Protein AF-Q3BRV8-F1 (afdb_monomer_lite)

InterPro domains:
  IPR002816 TraB/PrgY/GumN family [PF01963] (44-132)

Structure (mmCIF, N/CA/C/O backbone):
data_AF-Q3BRV8-F1
#
_entry.id   AF-Q3BRV8-F1
#
loop_
_atom_site.group_PDB
_atom_site.id
_atom_site.type_symbol
_atom_site.label_atom_id
_atom_site.label_alt_id
_atom_site.label_comp_id
_atom_site.label_asym_id
_atom_site.label_entity_id
_atom_site.label_seq_id
_atom_site.pdbx_PDB_ins_code
_atom_site.Cartn_x
_atom_site.Cartn_y
_atom_site.Cartn_z
_atom_site.occupancy
_atom_site.B_iso_or_equiv
_atom_site.auth_seq_id
_atom_site.auth_comp_id
_atom_site.auth_asym_id
_atom_site.auth_atom_id
_atom_site.pdbx_PDB_model_num
ATOM 1 N N . MET A 1 1 ? 16.362 -63.484 -104.203 1.00 39.44 1 MET A N 1
ATOM 2 C CA . MET A 1 1 ? 17.394 -62.569 -104.739 1.00 39.44 1 MET A CA 1
ATOM 3 C C . MET A 1 1 ? 17.142 -61.235 -104.050 1.00 39.44 1 MET A C 1
ATOM 5 O O . MET A 1 1 ? 16.182 -60.577 -104.390 1.00 39.44 1 MET A O 1
ATOM 9 N N . GLY A 1 2 ? 17.685 -60.960 -102.870 1.00 45.06 2 GLY A N 1
ATOM 10 C CA . GLY A 1 2 ? 19.104 -60.833 -102.568 1.00 45.06 2 GLY A CA 1
ATOM 11 C C . GLY A 1 2 ? 19.387 -59.342 -102.387 1.00 45.06 2 GLY A C 1
ATOM 12 O O . GLY A 1 2 ? 19.364 -58.638 -103.381 1.00 45.06 2 GLY A O 1
ATOM 13 N N . LEU A 1 3 ? 19.569 -58.883 -101.145 1.00 40.34 3 LEU A N 1
ATOM 14 C CA . LEU A 1 3 ? 20.690 -58.042 -100.706 1.00 40.34 3 LEU A CA 1
ATOM 15 C C . LEU A 1 3 ? 20.516 -57.729 -99.211 1.00 40.34 3 LEU A C 1
ATOM 17 O O . LEU A 1 3 ? 19.574 -57.057 -98.802 1.00 40.34 3 LEU A O 1
ATOM 21 N N . MET A 1 4 ? 21.435 -58.258 -98.407 1.00 43.38 4 MET A N 1
ATOM 22 C CA . MET A 1 4 ? 21.694 -57.818 -97.039 1.00 43.38 4 MET A CA 1
ATOM 23 C C . MET A 1 4 ? 22.361 -56.441 -97.096 1.00 43.38 4 MET A C 1
ATOM 25 O O . MET A 1 4 ? 23.353 -56.285 -97.807 1.00 43.38 4 MET A O 1
ATOM 29 N N . LEU A 1 5 ? 21.868 -55.476 -96.320 1.00 39.44 5 LEU A N 1
ATOM 30 C CA . LEU A 1 5 ? 22.610 -54.261 -95.995 1.00 39.44 5 LEU A CA 1
ATOM 31 C C . LEU A 1 5 ? 22.694 -54.153 -94.470 1.00 39.44 5 LEU A C 1
ATOM 33 O O . LEU A 1 5 ? 21.702 -53.905 -93.788 1.00 39.44 5 LEU A O 1
ATOM 37 N N . VAL A 1 6 ? 23.889 -54.410 -93.945 1.00 49.91 6 VAL A N 1
ATOM 38 C CA . VAL A 1 6 ? 24.253 -54.181 -92.547 1.00 49.91 6 VAL A CA 1
ATOM 39 C C . VAL A 1 6 ? 24.646 -52.711 -92.423 1.00 49.91 6 VAL A C 1
ATOM 41 O O . VAL A 1 6 ? 25.607 -52.289 -93.060 1.00 49.91 6 VAL A O 1
ATOM 44 N N . SER A 1 7 ? 23.939 -51.944 -91.592 1.00 47.47 7 SER A N 1
ATOM 45 C CA . SER A 1 7 ? 24.338 -50.581 -91.222 1.00 47.47 7 SER A CA 1
ATOM 46 C C . SER A 1 7 ? 24.395 -50.431 -89.704 1.00 47.47 7 SER A C 1
ATOM 48 O O . SER A 1 7 ? 23.383 -50.362 -89.016 1.00 47.47 7 SER A O 1
ATOM 50 N N . LEU A 1 8 ? 25.644 -50.453 -89.241 1.00 43.47 8 LEU A N 1
ATOM 51 C CA . LEU A 1 8 ? 26.268 -49.804 -88.086 1.00 43.47 8 LEU A CA 1
ATOM 52 C C . LEU A 1 8 ? 25.349 -49.126 -87.045 1.00 43.47 8 LEU A C 1
ATOM 54 O O . LEU A 1 8 ? 24.744 -48.087 -87.301 1.00 43.47 8 LEU A O 1
ATOM 58 N N . LEU A 1 9 ? 25.361 -49.667 -85.820 1.00 47.19 9 LEU A N 1
ATOM 59 C CA . LEU A 1 9 ? 24.885 -48.992 -84.611 1.00 47.19 9 LEU A CA 1
ATOM 60 C C . LEU A 1 9 ? 25.826 -47.828 -84.262 1.00 47.19 9 LEU A C 1
ATOM 62 O O . LEU A 1 9 ? 26.994 -48.051 -83.947 1.00 47.19 9 LEU A O 1
ATOM 66 N N . ALA A 1 10 ? 25.299 -46.606 -84.237 1.00 49.31 10 ALA A N 1
ATOM 67 C CA . ALA A 1 10 ? 25.896 -45.495 -83.507 1.00 49.31 10 ALA A CA 1
ATOM 68 C C . ALA A 1 10 ? 25.149 -45.348 -82.174 1.00 49.31 10 ALA A C 1
ATOM 70 O O . ALA A 1 10 ? 24.014 -44.878 -82.134 1.00 49.31 10 ALA A O 1
ATOM 71 N N . THR A 1 11 ? 25.764 -45.780 -81.074 1.00 53.00 11 THR A N 1
ATOM 72 C CA . THR A 1 11 ? 25.271 -45.471 -79.728 1.00 53.00 11 THR A CA 1
ATOM 73 C C . THR A 1 11 ? 25.605 -44.014 -79.423 1.00 53.00 11 THR A C 1
ATOM 75 O O . THR A 1 11 ? 26.733 -43.697 -79.044 1.00 53.00 11 THR A O 1
ATOM 78 N N . ALA A 1 12 ? 24.643 -43.114 -79.614 1.00 49.03 12 ALA A N 1
ATOM 79 C CA . ALA A 1 12 ? 24.727 -41.772 -79.058 1.00 49.03 12 ALA A CA 1
ATOM 80 C C . ALA A 1 12 ? 24.566 -41.885 -77.534 1.00 49.03 12 ALA A C 1
ATOM 82 O O . ALA A 1 12 ? 23.488 -42.202 -77.038 1.00 49.03 12 ALA A O 1
ATOM 83 N N . GLY A 1 13 ? 25.658 -41.696 -76.792 1.00 52.88 13 GLY A N 1
ATOM 84 C CA . GLY A 1 13 ? 25.585 -41.496 -75.350 1.00 52.88 13 GLY A CA 1
ATOM 85 C C . GLY A 1 13 ? 24.921 -40.151 -75.083 1.00 52.88 13 GLY A C 1
ATOM 86 O O . GLY A 1 13 ? 25.493 -39.109 -75.398 1.00 52.88 13 GLY A O 1
ATOM 87 N N . GLU A 1 14 ? 23.706 -40.173 -74.543 1.00 52.22 14 GLU A N 1
ATOM 88 C CA . GLU A 1 14 ? 22.995 -38.966 -74.137 1.00 52.22 14 GLU A CA 1
ATOM 89 C C . GLU A 1 14 ? 23.713 -38.347 -72.931 1.00 52.22 14 GLU A C 1
ATOM 91 O O . GLU A 1 14 ? 23.677 -38.868 -71.815 1.00 52.22 14 GLU A O 1
ATOM 96 N N . ALA A 1 15 ? 24.431 -37.250 -73.170 1.00 58.75 15 ALA A N 1
ATOM 97 C CA . ALA A 1 15 ? 25.037 -36.463 -72.111 1.00 58.75 15 ALA A CA 1
ATOM 98 C C . ALA A 1 15 ? 23.924 -35.734 -71.348 1.00 58.75 15 ALA A C 1
ATOM 100 O O . ALA A 1 15 ? 23.316 -34.795 -71.862 1.00 58.75 15 ALA A O 1
ATOM 101 N N . VAL A 1 16 ? 23.656 -36.172 -70.116 1.00 60.59 16 VAL A N 1
ATOM 102 C CA . VAL A 1 16 ? 22.726 -35.491 -69.210 1.00 60.59 16 VAL A CA 1
ATOM 103 C C . VAL A 1 16 ? 23.246 -34.063 -68.984 1.00 60.59 16 VAL A C 1
ATOM 105 O O . VAL A 1 16 ? 24.376 -33.904 -68.511 1.00 60.59 16 VAL A O 1
ATOM 108 N N . PRO A 1 17 ? 22.471 -33.014 -69.317 1.00 64.44 17 PRO A N 1
ATOM 109 C CA . PRO A 1 17 ? 22.906 -31.646 -69.092 1.00 64.44 17 PRO A CA 1
ATOM 110 C C . PRO A 1 17 ? 23.084 -31.408 -67.585 1.00 64.44 17 PRO A C 1
ATOM 112 O O . PRO A 1 17 ? 22.269 -31.885 -66.786 1.00 64.44 17 PRO A O 1
ATOM 115 N N . PRO A 1 18 ? 24.133 -30.683 -67.158 1.00 61.91 18 PRO A N 1
ATOM 116 C CA . PRO A 1 18 ? 24.329 -30.381 -65.751 1.00 61.91 18 PRO A CA 1
ATOM 117 C C . PRO A 1 18 ? 23.117 -29.598 -65.241 1.00 61.91 18 PRO A C 1
ATOM 119 O O . PRO A 1 18 ? 22.775 -28.535 -65.763 1.00 61.91 18 PRO A O 1
ATOM 122 N N . LYS A 1 19 ? 22.449 -30.131 -64.215 1.00 60.28 19 LYS A N 1
ATOM 123 C CA . LYS A 1 19 ? 21.387 -29.418 -63.508 1.00 60.28 19 LYS A CA 1
ATOM 124 C C . LYS A 1 19 ? 22.011 -28.183 -62.861 1.00 60.28 19 LYS A C 1
ATOM 126 O O . LYS A 1 19 ? 22.736 -28.302 -61.877 1.00 60.28 19 LYS A O 1
ATOM 131 N N . LEU A 1 20 ? 21.751 -27.012 -63.439 1.00 60.41 20 LEU A N 1
ATOM 132 C CA . LEU A 1 20 ? 22.154 -25.728 -62.875 1.00 60.41 20 LEU A CA 1
ATOM 133 C C . LEU A 1 20 ? 21.534 -25.609 -61.479 1.00 60.41 20 LEU A C 1
ATOM 135 O O . LEU A 1 20 ? 20.311 -25.615 -61.331 1.00 60.41 20 LEU A O 1
ATOM 139 N N . ALA A 1 21 ? 22.380 -25.557 -60.452 1.00 64.12 21 ALA A N 1
ATOM 140 C CA . ALA A 1 21 ? 21.939 -25.295 -59.094 1.00 64.12 21 ALA A CA 1
ATOM 141 C C . ALA A 1 21 ? 21.365 -23.875 -59.047 1.00 64.12 21 ALA A C 1
ATOM 143 O O . ALA A 1 21 ? 22.076 -22.903 -59.300 1.00 64.12 21 ALA A O 1
ATOM 144 N N . THR A 1 22 ? 20.071 -23.745 -58.753 1.00 63.09 22 THR A N 1
ATOM 145 C CA . THR A 1 22 ? 19.491 -22.449 -58.397 1.00 63.09 22 THR A CA 1
ATOM 146 C C . THR A 1 22 ? 20.232 -21.948 -57.155 1.00 63.09 22 THR A C 1
ATOM 148 O O . THR A 1 22 ? 20.312 -22.704 -56.182 1.00 63.09 22 THR A O 1
ATOM 151 N N . PRO A 1 23 ? 20.812 -20.734 -57.165 1.00 68.25 23 PRO A N 1
ATOM 152 C CA . PRO A 1 23 ? 21.495 -20.217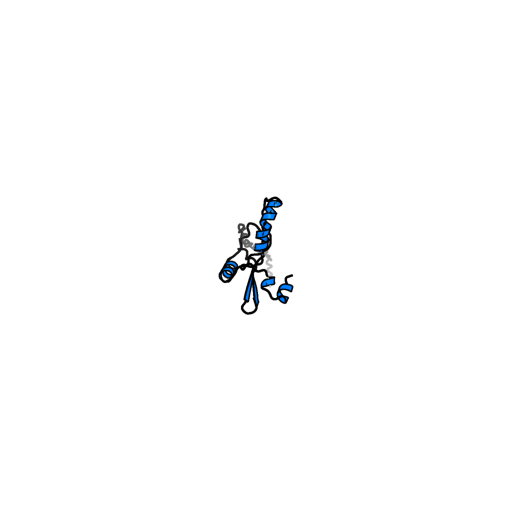 -55.990 1.00 68.25 23 PRO A CA 1
ATOM 153 C C . PRO A 1 23 ? 20.499 -20.170 -54.829 1.00 68.25 23 PRO A C 1
ATOM 155 O O . PRO A 1 23 ? 19.407 -19.614 -54.961 1.00 68.25 23 PRO A O 1
ATOM 158 N N . ALA A 1 24 ? 20.860 -20.803 -53.711 1.00 69.50 24 ALA A N 1
ATOM 159 C CA . ALA A 1 24 ? 20.097 -20.679 -52.479 1.00 69.50 24 ALA A CA 1
ATOM 160 C C . ALA A 1 24 ? 20.027 -19.187 -52.100 1.00 69.50 24 ALA A C 1
ATOM 162 O O . ALA A 1 24 ? 21.027 -18.483 -52.282 1.00 69.50 24 ALA A O 1
ATOM 163 N N . PRO A 1 25 ? 18.878 -18.681 -51.614 1.00 74.62 25 PRO A N 1
ATOM 164 C CA . PRO A 1 25 ? 18.788 -17.294 -51.180 1.00 74.62 25 PRO A CA 1
ATOM 165 C C . PRO A 1 25 ? 19.878 -17.025 -50.139 1.00 74.62 25 PRO A C 1
ATOM 167 O O . PRO A 1 25 ? 20.067 -17.815 -49.212 1.00 74.62 25 PRO A O 1
ATOM 170 N N . ALA A 1 26 ? 20.630 -15.941 -50.334 1.00 77.25 26 ALA A N 1
ATOM 171 C CA . ALA A 1 26 ? 21.702 -15.559 -49.427 1.00 77.25 26 ALA A CA 1
ATOM 172 C C . ALA A 1 26 ? 21.125 -15.345 -48.021 1.00 77.25 26 ALA A C 1
ATOM 174 O O . ALA A 1 26 ? 20.130 -14.638 -47.855 1.00 77.25 26 ALA A O 1
ATOM 175 N N . VAL A 1 27 ? 21.738 -15.975 -47.018 1.00 76.25 27 VAL A N 1
ATOM 176 C CA . VAL A 1 27 ? 21.396 -15.744 -45.612 1.00 76.25 27 VAL A CA 1
ATOM 177 C C . VAL A 1 27 ? 21.776 -14.302 -45.289 1.00 76.25 27 VAL A C 1
ATOM 179 O O . VAL A 1 27 ? 22.939 -13.924 -45.407 1.00 76.25 27 VAL A O 1
ATOM 182 N N . VAL A 1 28 ? 20.779 -13.483 -44.959 1.00 79.75 28 VAL A N 1
ATOM 183 C CA . VAL A 1 28 ? 20.979 -12.088 -44.560 1.00 79.75 28 VAL A CA 1
ATOM 184 C C . VAL A 1 28 ? 21.113 -12.057 -43.045 1.00 79.75 28 VAL A C 1
ATOM 186 O O . VAL A 1 28 ? 20.137 -12.303 -42.336 1.00 79.75 28 VAL A O 1
ATOM 189 N N . ASP A 1 29 ? 22.311 -11.747 -42.557 1.00 76.62 29 ASP A N 1
ATOM 190 C CA . ASP A 1 29 ? 22.529 -11.487 -41.138 1.00 76.62 29 ASP A CA 1
ATOM 191 C C . ASP A 1 29 ? 21.925 -10.124 -40.783 1.00 76.62 29 ASP A C 1
ATOM 193 O O . ASP A 1 29 ? 22.374 -9.073 -41.244 1.00 76.62 29 ASP A O 1
ATOM 197 N N . LEU A 1 30 ? 20.855 -10.152 -39.990 1.00 80.12 30 LEU A N 1
ATOM 198 C CA . LEU A 1 30 ? 20.212 -8.956 -39.459 1.00 80.12 30 LEU A CA 1
ATOM 199 C C . LEU A 1 30 ? 20.976 -8.466 -38.224 1.00 80.12 30 LEU A C 1
ATOM 201 O O . LEU A 1 30 ? 21.386 -9.258 -37.375 1.00 80.12 30 LEU A O 1
ATOM 205 N N . GLU A 1 31 ? 21.134 -7.150 -38.107 1.00 80.62 31 GLU A N 1
ATOM 206 C CA . GLU A 1 31 ? 21.757 -6.523 -36.943 1.00 80.62 31 GLU A CA 1
ATOM 207 C C . GLU A 1 31 ? 20.938 -6.794 -35.667 1.00 80.62 31 GLU A C 1
ATOM 209 O O . GLU A 1 31 ? 19.707 -6.883 -35.696 1.00 80.62 31 GLU A O 1
ATOM 214 N N . ALA A 1 32 ? 21.620 -6.942 -34.528 1.00 77.44 32 ALA A N 1
ATOM 215 C CA . ALA A 1 32 ? 20.982 -7.276 -33.260 1.00 77.44 32 ALA A CA 1
ATOM 216 C C . ALA A 1 32 ? 19.989 -6.180 -32.819 1.00 77.44 32 ALA A C 1
ATOM 218 O O . ALA A 1 32 ? 20.379 -5.122 -32.326 1.00 77.44 32 ALA A O 1
ATOM 219 N N . MET A 1 33 ? 18.686 -6.453 -32.947 1.00 76.44 33 MET A N 1
ATOM 220 C CA . MET A 1 33 ? 17.619 -5.562 -32.487 1.00 76.44 33 MET A CA 1
ATOM 221 C C . MET A 1 33 ? 17.287 -5.831 -31.012 1.00 76.44 33 MET A C 1
ATOM 223 O O . MET A 1 33 ? 16.720 -6.866 -30.663 1.00 76.44 33 MET A O 1
ATOM 227 N N . VAL A 1 34 ? 17.610 -4.881 -30.129 1.00 77.31 34 VAL A N 1
ATOM 228 C CA . VAL A 1 34 ? 17.256 -4.961 -28.703 1.00 77.31 34 VAL A CA 1
ATOM 229 C C . VAL A 1 34 ? 15.792 -4.567 -28.513 1.00 77.31 34 VAL A C 1
ATOM 231 O O . VAL A 1 34 ? 15.444 -3.388 -28.537 1.00 77.31 34 VAL A O 1
ATOM 234 N N . VAL A 1 35 ? 14.931 -5.553 -28.271 1.00 74.56 35 VAL A N 1
ATOM 235 C CA . VAL A 1 35 ? 13.527 -5.317 -27.915 1.00 74.56 35 VAL A CA 1
ATOM 236 C C . VAL A 1 35 ? 13.429 -5.029 -26.416 1.00 74.56 35 VAL A C 1
ATOM 238 O O . VAL A 1 35 ? 13.732 -5.885 -25.586 1.00 74.56 35 VAL A O 1
ATOM 241 N N . ARG A 1 36 ? 12.996 -3.818 -26.052 1.00 68.88 36 ARG A N 1
ATOM 242 C CA . ARG A 1 36 ? 12.647 -3.462 -24.669 1.00 68.88 36 ARG A CA 1
ATOM 243 C C . ARG A 1 36 ? 11.131 -3.534 -24.506 1.00 68.88 36 ARG A C 1
ATOM 245 O O . ARG A 1 36 ? 10.420 -2.690 -25.039 1.00 68.88 36 ARG A O 1
ATOM 252 N N . GLY A 1 37 ? 10.645 -4.540 -23.784 1.00 67.69 37 GLY A N 1
ATOM 253 C CA . GLY A 1 37 ? 9.250 -4.601 -23.346 1.00 67.69 37 GLY A CA 1
ATOM 254 C C . GLY A 1 37 ? 9.041 -3.799 -22.061 1.00 67.69 37 GLY A C 1
ATOM 255 O O . GLY A 1 37 ? 9.924 -3.766 -21.203 1.00 67.69 37 GLY A O 1
ATOM 256 N N . VAL A 1 38 ? 7.878 -3.161 -21.914 1.00 70.38 38 VAL A N 1
ATOM 257 C CA . VAL A 1 38 ? 7.461 -2.571 -20.633 1.00 70.38 38 VAL A CA 1
ATOM 258 C C . VAL A 1 38 ? 7.185 -3.712 -19.656 1.00 70.38 38 VAL A C 1
ATOM 260 O O . VAL A 1 38 ? 6.416 -4.621 -19.969 1.00 70.38 38 VAL A O 1
ATOM 263 N N . GLN A 1 39 ? 7.816 -3.687 -18.481 1.00 73.88 39 GLN A N 1
ATOM 264 C CA . GLN A 1 39 ? 7.571 -4.700 -17.461 1.00 73.88 39 GLN A CA 1
ATOM 265 C C . GLN A 1 39 ? 6.184 -4.459 -16.839 1.00 73.88 39 GLN A C 1
ATOM 267 O O . GLN A 1 39 ? 5.905 -3.331 -16.411 1.00 73.88 39 GLN A O 1
ATOM 272 N N . PRO A 1 40 ? 5.296 -5.470 -16.795 1.00 73.31 40 PRO A N 1
ATOM 273 C CA . PRO A 1 40 ? 4.020 -5.322 -16.113 1.00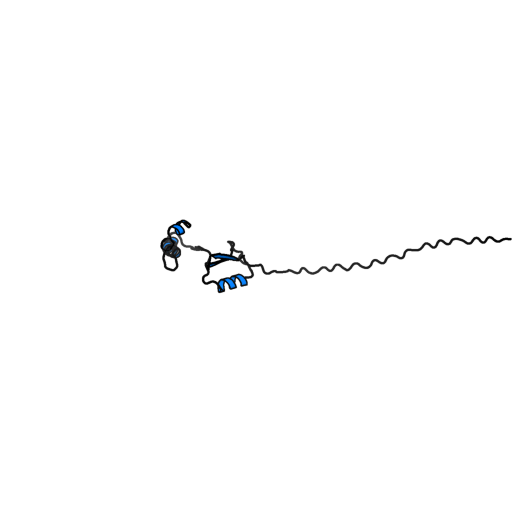 73.31 40 PRO A CA 1
ATOM 274 C C . PRO A 1 40 ? 4.253 -4.995 -14.636 1.00 73.31 40 PRO A C 1
ATOM 276 O O . PRO A 1 40 ? 5.268 -5.380 -14.046 1.00 73.31 40 PRO A O 1
ATOM 279 N N . GLY A 1 41 ? 3.320 -4.243 -14.060 1.00 74.88 41 GLY A N 1
ATOM 280 C CA . GLY A 1 41 ? 3.348 -3.904 -12.646 1.00 74.88 41 GLY A CA 1
ATOM 281 C C . GLY A 1 41 ? 3.264 -5.109 -11.721 1.00 74.88 41 GLY A C 1
ATOM 282 O O . GLY A 1 41 ? 2.941 -6.216 -12.160 1.00 74.88 41 GLY A O 1
ATOM 283 N N . PRO A 1 42 ? 3.537 -4.908 -10.423 1.00 82.12 42 PRO A N 1
ATOM 284 C CA . PRO A 1 42 ? 3.184 -5.902 -9.429 1.00 82.12 42 PRO A CA 1
ATOM 285 C C . PRO A 1 42 ? 1.680 -6.191 -9.500 1.00 82.12 42 PRO A C 1
ATOM 287 O O . PRO A 1 42 ? 0.881 -5.290 -9.753 1.00 82.12 42 PRO A O 1
ATOM 290 N N . GLY A 1 43 ? 1.299 -7.448 -9.276 1.00 85.00 43 GLY A N 1
ATOM 291 C CA . GLY A 1 43 ? -0.102 -7.851 -9.330 1.00 85.00 43 GLY A CA 1
ATOM 292 C C . GLY A 1 43 ? -0.965 -7.103 -8.309 1.00 85.00 43 GLY A C 1
ATOM 293 O O . GLY A 1 43 ? -0.547 -6.875 -7.169 1.00 85.00 43 GLY A O 1
ATOM 294 N N . LEU A 1 44 ? -2.181 -6.761 -8.732 1.00 91.12 44 LEU A N 1
ATOM 295 C CA . LEU A 1 44 ? -3.249 -6.260 -7.877 1.00 91.12 44 LEU A CA 1
ATOM 296 C C . LEU A 1 44 ? -4.241 -7.384 -7.584 1.00 91.12 44 LEU A C 1
ATOM 298 O O . LEU A 1 44 ? -4.768 -8.019 -8.499 1.00 91.12 44 LEU A O 1
ATOM 302 N N . TRP A 1 45 ? -4.545 -7.600 -6.307 1.00 93.56 45 TRP A N 1
ATOM 303 C CA . TRP A 1 45 ? -5.605 -8.515 -5.890 1.00 93.56 45 TRP A CA 1
ATOM 304 C C . TRP A 1 45 ? -6.804 -7.737 -5.373 1.00 93.56 45 TRP A C 1
ATOM 306 O O . TRP A 1 45 ? -6.677 -6.905 -4.476 1.00 93.56 45 TRP A O 1
ATOM 316 N N . LYS A 1 46 ? -7.983 -8.043 -5.913 1.00 95.31 46 LYS A N 1
ATOM 317 C CA . LYS A 1 46 ? -9.254 -7.515 -5.425 1.00 95.31 46 LYS A CA 1
ATOM 318 C C . LYS A 1 46 ? -9.850 -8.471 -4.401 1.00 95.31 46 LYS A C 1
ATOM 320 O O . LYS A 1 46 ? -10.150 -9.619 -4.723 1.00 95.31 46 LYS A O 1
ATOM 325 N N . VAL A 1 47 ? -10.087 -7.980 -3.194 1.00 96.06 47 VAL A N 1
ATOM 326 C CA . VAL A 1 47 ? -10.845 -8.668 -2.146 1.00 96.06 47 VAL A CA 1
ATOM 327 C C . VAL A 1 47 ? -12.148 -7.909 -1.941 1.00 96.06 47 VAL A C 1
ATOM 329 O O . VAL A 1 47 ? -12.149 -6.683 -1.866 1.00 96.06 47 VAL A O 1
ATOM 332 N N . SER A 1 48 ? -13.274 -8.616 -1.870 1.00 96.19 48 SER A N 1
ATOM 333 C CA . SER A 1 48 ? -14.579 -7.978 -1.670 1.00 96.19 48 SER A CA 1
ATOM 334 C C . SER A 1 48 ? -15.438 -8.730 -0.665 1.00 96.19 48 SER A C 1
ATOM 336 O O . SER A 1 48 ? -15.362 -9.957 -0.575 1.00 96.19 48 SER A O 1
ATOM 338 N N . LYS A 1 49 ? -16.239 -7.986 0.100 1.00 95.44 49 LYS A N 1
ATOM 339 C CA . LYS A 1 49 ? -17.216 -8.515 1.058 1.00 95.44 49 LYS A CA 1
ATOM 340 C C . LYS A 1 49 ? -18.382 -7.534 1.187 1.00 95.44 49 LYS A C 1
ATOM 342 O O . LYS A 1 49 ? -18.211 -6.461 1.758 1.00 95.44 49 LYS A O 1
ATOM 347 N N . GLY A 1 50 ? -19.563 -7.923 0.702 1.00 95.88 50 GLY A N 1
ATOM 348 C CA . GLY A 1 50 ? -20.701 -7.003 0.603 1.00 95.88 50 GLY A CA 1
ATOM 349 C C . GLY A 1 50 ? -20.323 -5.792 -0.252 1.00 95.88 50 GLY A C 1
ATOM 350 O O . GLY A 1 50 ? -19.762 -5.967 -1.332 1.00 95.88 50 GLY A O 1
ATOM 351 N N . ASP A 1 51 ? -20.535 -4.592 0.282 1.00 94.81 51 ASP A N 1
ATOM 352 C CA . ASP A 1 51 ? -20.208 -3.327 -0.392 1.00 94.81 51 ASP A CA 1
ATOM 353 C C . ASP A 1 51 ? -18.747 -2.878 -0.189 1.00 94.81 51 ASP A C 1
ATOM 355 O O . ASP A 1 51 ? -18.336 -1.830 -0.686 1.00 94.81 51 ASP A O 1
ATOM 359 N N . HIS A 1 52 ? -17.933 -3.658 0.531 1.00 94.56 52 HIS A N 1
ATOM 360 C CA . HIS A 1 52 ? -16.529 -3.336 0.777 1.00 94.56 52 HIS A CA 1
ATOM 361 C C . HIS A 1 52 ? -15.618 -3.957 -0.281 1.00 94.56 52 HIS A C 1
ATOM 363 O O . HIS A 1 52 ? -15.680 -5.162 -0.543 1.00 94.56 52 HIS A O 1
ATOM 369 N N . VAL A 1 53 ? -14.718 -3.141 -0.833 1.00 96.88 53 VAL A N 1
ATOM 370 C CA . VAL A 1 53 ? -13.681 -3.549 -1.786 1.00 96.88 53 VAL A CA 1
ATOM 371 C C . VAL A 1 53 ? -12.321 -3.113 -1.253 1.00 96.88 53 VAL A C 1
ATOM 373 O O . VAL A 1 53 ? -12.119 -1.944 -0.943 1.00 96.88 53 VAL A O 1
ATOM 376 N N . LEU A 1 54 ? -11.386 -4.056 -1.174 1.00 96.06 54 LEU A N 1
ATOM 377 C CA . LEU A 1 54 ? -9.983 -3.813 -0.863 1.00 96.06 54 LEU A CA 1
ATOM 378 C C . LEU A 1 54 ? -9.132 -4.253 -2.053 1.00 96.06 54 LEU A C 1
ATOM 380 O O . LEU A 1 54 ? -9.212 -5.402 -2.490 1.00 96.06 54 LEU A O 1
ATOM 384 N N . TRP A 1 55 ? -8.296 -3.348 -2.548 1.00 95.62 55 TRP A N 1
ATOM 385 C CA . TRP A 1 55 ? -7.262 -3.660 -3.527 1.00 95.62 55 TRP A CA 1
ATOM 386 C C . TRP A 1 55 ? -5.919 -3.811 -2.818 1.00 95.62 55 TRP A C 1
ATOM 388 O O . TRP A 1 55 ? -5.507 -2.931 -2.065 1.00 95.62 55 TRP A O 1
ATOM 398 N N . ILE A 1 56 ? -5.247 -4.936 -3.045 1.00 93.38 56 ILE A N 1
ATOM 399 C CA . ILE A 1 56 ? -3.964 -5.274 -2.428 1.00 93.38 56 ILE A CA 1
ATOM 400 C C . ILE A 1 56 ? -2.899 -5.255 -3.517 1.00 93.38 56 ILE A C 1
ATOM 402 O O . ILE A 1 56 ? -2.961 -6.047 -4.455 1.00 93.38 56 ILE A O 1
ATOM 406 N N . LEU A 1 57 ? -1.915 -4.369 -3.374 1.00 91.56 57 LEU A N 1
ATOM 407 C CA . LEU A 1 57 ? -0.731 -4.335 -4.226 1.00 91.56 57 LEU A CA 1
ATOM 408 C C . LEU A 1 57 ? 0.380 -5.181 -3.598 1.00 91.56 57 LEU A C 1
ATOM 410 O O . LEU A 1 57 ? 0.852 -4.877 -2.501 1.00 91.56 57 LEU A O 1
ATOM 414 N N . GLY A 1 58 ? 0.820 -6.226 -4.297 1.00 85.56 58 GLY A N 1
ATOM 415 C CA . GLY A 1 58 ? 1.949 -7.041 -3.851 1.00 85.56 58 GLY A CA 1
ATOM 416 C C . GLY A 1 58 ? 3.273 -6.323 -4.034 1.00 85.56 58 GLY A C 1
ATOM 4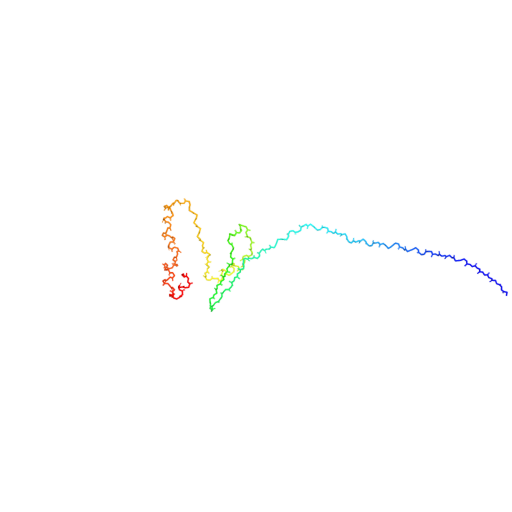17 O O . GLY A 1 58 ? 3.648 -6.011 -5.157 1.00 85.56 58 GLY A O 1
ATOM 418 N N . THR A 1 59 ? 4.017 -6.097 -2.955 1.00 78.69 59 THR A N 1
ATOM 419 C CA . THR A 1 59 ? 5.373 -5.536 -3.028 1.00 78.69 59 THR A CA 1
ATOM 420 C C . THR A 1 59 ? 6.397 -6.539 -2.495 1.00 78.69 59 THR A C 1
ATOM 422 O O . THR A 1 59 ? 6.097 -7.351 -1.622 1.00 78.69 59 THR A O 1
ATOM 425 N N . LEU A 1 60 ? 7.613 -6.515 -3.048 1.00 73.75 60 LEU A N 1
ATOM 426 C CA . LEU A 1 60 ? 8.747 -7.311 -2.569 1.00 73.75 60 LEU A CA 1
ATOM 427 C C . LEU A 1 60 ? 9.765 -6.376 -1.924 1.00 73.75 60 LEU A C 1
ATOM 429 O O . LEU A 1 60 ? 10.174 -5.406 -2.555 1.00 73.75 60 LEU A O 1
ATOM 433 N N . SER A 1 61 ? 10.195 -6.677 -0.699 1.00 72.06 61 SER A N 1
ATOM 434 C CA . SER A 1 61 ? 11.229 -5.908 -0.001 1.00 72.06 61 SER A CA 1
ATOM 435 C C . SER A 1 61 ? 12.540 -6.704 0.090 1.00 72.06 61 SER A C 1
ATOM 437 O O . SER A 1 61 ? 12.489 -7.878 0.464 1.00 72.06 61 SER A O 1
ATOM 439 N N . PRO A 1 62 ? 13.707 -6.098 -0.211 1.00 73.88 62 PRO A N 1
ATOM 440 C CA . PRO A 1 62 ? 13.886 -4.727 -0.698 1.00 73.88 62 PRO A CA 1
ATOM 441 C C . PRO A 1 62 ? 13.537 -4.584 -2.189 1.00 73.88 62 PRO A C 1
ATOM 443 O O . PRO A 1 62 ? 13.840 -5.463 -2.997 1.00 73.88 62 PRO A O 1
ATOM 446 N N . LEU A 1 63 ? 12.957 -3.441 -2.576 1.00 76.69 63 LEU A N 1
ATOM 447 C CA . LEU A 1 63 ? 12.701 -3.157 -3.990 1.00 76.69 63 LEU A CA 1
ATOM 448 C C . LEU A 1 63 ? 14.004 -2.816 -4.741 1.00 76.69 63 LEU A C 1
ATOM 450 O O . LEU A 1 63 ? 14.843 -2.069 -4.226 1.00 76.69 63 LEU A O 1
ATOM 454 N N . PRO A 1 64 ? 14.168 -3.276 -5.997 1.00 77.00 64 PRO A N 1
ATOM 455 C CA . PRO A 1 64 ? 15.264 -2.837 -6.854 1.00 77.00 64 PRO A CA 1
ATOM 456 C C . PRO A 1 64 ? 15.240 -1.317 -7.077 1.00 77.00 64 PRO A C 1
ATOM 458 O O . PRO A 1 64 ? 14.220 -0.754 -7.469 1.00 77.00 64 PRO A O 1
ATOM 461 N N . LYS A 1 65 ? 16.394 -0.652 -6.924 1.00 75.00 65 LYS A N 1
ATOM 462 C CA . LYS A 1 65 ? 16.526 0.822 -7.005 1.00 75.00 65 LYS A CA 1
ATOM 463 C C . LYS A 1 65 ? 16.063 1.459 -8.326 1.00 75.00 65 LYS A C 1
ATOM 465 O O . LYS A 1 65 ? 15.857 2.664 -8.372 1.00 75.00 65 LYS A O 1
ATOM 470 N N . ARG A 1 66 ? 15.981 0.689 -9.415 1.00 78.94 66 ARG A N 1
ATOM 471 C CA . ARG A 1 66 ? 15.632 1.173 -10.765 1.00 78.94 66 ARG A CA 1
ATOM 472 C C . ARG A 1 66 ? 14.511 0.352 -11.399 1.00 78.94 66 ARG A C 1
ATOM 474 O O . ARG A 1 66 ? 14.541 0.100 -12.601 1.00 78.94 66 ARG A O 1
ATOM 481 N N . LEU A 1 67 ? 13.563 -0.116 -10.591 1.00 81.12 67 LEU A N 1
ATOM 482 C CA . LEU A 1 67 ? 12.393 -0.811 -11.113 1.00 81.12 67 LEU A CA 1
ATOM 483 C C . LEU A 1 67 ? 11.515 0.180 -11.895 1.00 81.12 67 LEU A C 1
ATOM 485 O O . LEU A 1 67 ? 11.021 1.148 -11.323 1.00 81.12 67 LEU A O 1
ATOM 489 N N . GLN A 1 68 ? 11.324 -0.071 -13.189 1.00 81.06 68 GLN A N 1
ATOM 490 C CA . GLN A 1 68 ? 10.372 0.647 -14.038 1.00 81.06 68 GLN A CA 1
ATOM 491 C C . GLN A 1 68 ? 9.301 -0.340 -14.486 1.00 81.06 68 GLN A C 1
ATOM 493 O O . GLN A 1 68 ? 9.625 -1.393 -15.033 1.00 81.06 68 GLN A O 1
ATOM 498 N N . TRP A 1 69 ? 8.041 -0.015 -14.227 1.00 86.94 69 TRP A N 1
ATOM 499 C CA . TRP A 1 69 ? 6.898 -0.866 -14.536 1.00 86.94 69 TRP A CA 1
ATOM 500 C C . TRP A 1 69 ? 5.697 -0.010 -14.934 1.00 86.94 69 TRP A C 1
ATOM 502 O O . TRP A 1 69 ? 5.659 1.187 -14.648 1.00 86.94 69 TRP A O 1
ATOM 512 N N . GLN A 1 70 ? 4.721 -0.608 -15.615 1.00 87.19 70 GLN A N 1
ATOM 513 C CA . GLN A 1 70 ? 3.525 0.115 -16.042 1.00 87.19 70 GLN A CA 1
ATOM 514 C C . GLN A 1 70 ? 2.581 0.415 -14.864 1.00 87.19 70 GLN A C 1
ATOM 516 O O . GLN A 1 70 ? 1.841 -0.465 -14.433 1.00 87.19 70 GLN A O 1
ATOM 521 N N . SER A 1 71 ? 2.548 1.666 -14.397 1.00 89.62 71 SER A N 1
ATOM 522 C CA . SER A 1 71 ? 1.776 2.084 -13.213 1.00 89.62 71 SER A CA 1
ATOM 523 C C . SER A 1 71 ? 0.312 2.458 -13.434 1.00 89.62 71 SER A C 1
ATOM 525 O O . SER A 1 71 ? -0.420 2.593 -12.457 1.00 89.62 71 SER A O 1
ATOM 527 N N . THR A 1 72 ? -0.146 2.579 -14.681 1.00 90.88 72 THR A N 1
ATOM 528 C CA . THR A 1 72 ? -1.468 3.136 -15.016 1.00 90.88 72 THR A CA 1
ATOM 529 C C . THR A 1 72 ? -2.633 2.454 -14.298 1.00 90.88 72 THR A C 1
ATOM 531 O O . THR A 1 72 ? -3.547 3.131 -13.831 1.00 90.88 72 THR A O 1
ATOM 534 N N . GLU A 1 73 ? -2.609 1.125 -14.170 1.00 89.81 73 GLU A N 1
ATOM 535 C CA . GLU A 1 73 ? -3.662 0.389 -13.461 1.00 89.81 73 GLU A CA 1
ATOM 536 C C . GLU A 1 73 ? -3.686 0.746 -11.969 1.00 89.81 73 GLU A C 1
ATOM 538 O O . GLU A 1 73 ? -4.735 1.080 -11.422 1.00 89.81 73 GLU A O 1
ATOM 543 N N . VAL A 1 74 ? -2.518 0.761 -11.324 1.00 92.12 74 VAL A N 1
ATOM 544 C CA . VAL A 1 74 ? -2.381 1.101 -9.902 1.00 92.12 74 VAL A CA 1
ATOM 545 C C . VAL A 1 74 ? -2.794 2.547 -9.643 1.00 92.12 74 VAL A C 1
ATOM 547 O O . VAL A 1 74 ? -3.544 2.805 -8.705 1.00 92.12 74 VAL A O 1
ATOM 550 N N . GLU A 1 75 ? -2.370 3.484 -10.489 1.00 92.94 75 GLU A N 1
ATOM 551 C CA . GLU A 1 75 ? -2.763 4.895 -10.397 1.00 92.94 75 GLU A CA 1
ATOM 552 C C . GLU A 1 75 ? -4.277 5.074 -10.533 1.00 92.94 75 GLU A C 1
ATOM 554 O O . GLU A 1 75 ? -4.887 5.822 -9.767 1.00 92.94 75 GLU A O 1
ATOM 559 N N . THR A 1 76 ? -4.900 4.339 -11.456 1.00 94.12 76 THR A N 1
ATOM 560 C CA . THR A 1 76 ? -6.354 4.372 -11.656 1.00 94.12 76 THR A CA 1
ATOM 561 C C . THR A 1 76 ? -7.092 3.867 -10.418 1.00 94.12 76 THR A C 1
ATOM 563 O O . THR A 1 76 ? -8.018 4.525 -9.943 1.00 94.12 76 THR A O 1
ATOM 566 N N . ILE A 1 77 ? -6.670 2.730 -9.857 1.00 94.38 77 ILE A N 1
ATOM 567 C CA . ILE A 1 77 ? -7.288 2.160 -8.654 1.00 94.38 77 ILE A CA 1
ATOM 568 C C . ILE A 1 77 ? -7.098 3.075 -7.442 1.00 94.38 77 ILE A C 1
ATOM 570 O O . ILE A 1 77 ? -8.046 3.272 -6.679 1.00 94.38 77 ILE A O 1
ATOM 574 N N . ILE A 1 78 ? -5.920 3.682 -7.278 1.00 93.94 78 ILE A N 1
ATOM 575 C CA . ILE A 1 78 ? -5.678 4.687 -6.234 1.00 93.94 78 ILE A CA 1
ATOM 576 C C . ILE A 1 78 ? -6.650 5.861 -6.392 1.00 93.94 78 ILE A C 1
ATOM 578 O O . ILE A 1 78 ? -7.296 6.236 -5.417 1.00 93.94 78 ILE A O 1
ATOM 582 N N . GLY A 1 79 ? -6.816 6.392 -7.607 1.00 95.75 79 GLY A N 1
ATOM 583 C CA . GLY A 1 79 ? -7.732 7.505 -7.875 1.00 95.75 79 GLY A CA 1
ATOM 584 C C . GLY A 1 79 ? -9.212 7.188 -7.624 1.00 95.75 79 GLY A C 1
ATOM 585 O O . GLY A 1 79 ? -9.996 8.094 -7.359 1.00 95.75 79 GLY A O 1
ATOM 586 N N . GLN A 1 80 ? -9.602 5.913 -7.682 1.00 94.94 80 GLN A N 1
ATOM 587 C CA . GLN A 1 80 ? -10.965 5.445 -7.391 1.00 94.94 80 GLN A CA 1
ATOM 588 C C . GLN A 1 80 ? -11.183 5.066 -5.918 1.00 94.94 80 GLN A C 1
ATOM 590 O O . GLN A 1 80 ? -12.322 4.841 -5.499 1.00 94.94 80 GLN A O 1
ATOM 595 N N . SER A 1 81 ?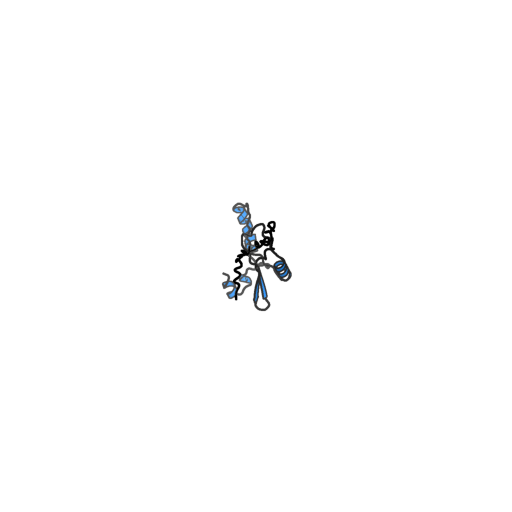 -10.110 4.953 -5.137 1.00 95.56 81 SER A N 1
ATOM 596 C CA . SER A 1 81 ? -10.159 4.482 -3.755 1.00 95.56 81 SER A CA 1
ATOM 597 C C . SER A 1 81 ? -10.483 5.621 -2.793 1.00 95.56 81 SER A C 1
ATOM 599 O O . SER A 1 81 ? -9.975 6.730 -2.926 1.00 95.56 81 SER A O 1
ATOM 601 N N . GLN A 1 82 ? -11.302 5.343 -1.775 1.00 94.38 82 GLN A N 1
ATOM 602 C CA . GLN A 1 82 ? -11.627 6.333 -0.737 1.00 94.38 82 GLN A CA 1
ATOM 603 C C . GLN A 1 82 ? -10.451 6.558 0.221 1.00 94.38 82 GLN A C 1
ATOM 605 O O . GLN A 1 82 ? -10.322 7.631 0.802 1.00 94.38 82 GLN A O 1
ATOM 610 N N . GLN A 1 83 ? -9.598 5.546 0.392 1.00 92.00 83 GLN A N 1
ATOM 611 C CA . GLN A 1 83 ? -8.443 5.592 1.276 1.00 92.00 83 GLN A CA 1
ATOM 612 C C . GLN A 1 83 ? -7.325 4.699 0.733 1.00 92.00 83 GLN A C 1
ATOM 614 O O . GLN A 1 83 ? -7.585 3.618 0.204 1.00 92.00 83 GLN A O 1
ATOM 619 N N . VAL A 1 84 ? -6.077 5.142 0.902 1.00 92.12 84 VAL A N 1
ATOM 620 C CA . VAL A 1 84 ? -4.871 4.375 0.569 1.00 92.12 84 VAL A CA 1
ATOM 621 C C . VAL A 1 84 ? -4.136 4.038 1.859 1.00 92.12 84 VAL A C 1
ATOM 623 O O . VAL A 1 84 ? -3.815 4.924 2.649 1.00 92.12 84 VAL A O 1
ATOM 626 N N . LEU A 1 85 ? -3.865 2.752 2.070 1.00 88.44 85 LEU A N 1
ATOM 627 C CA . LEU A 1 85 ? -3.112 2.260 3.219 1.00 88.44 85 LEU A CA 1
ATOM 628 C C . LEU A 1 85 ? -1.679 1.950 2.784 1.00 88.44 85 LEU A C 1
ATOM 630 O O . LEU A 1 85 ? -1.457 1.086 1.937 1.00 88.44 85 LEU A O 1
ATOM 634 N N . ALA A 1 86 ? -0.705 2.654 3.357 1.00 81.62 86 ALA A N 1
ATOM 635 C CA . ALA A 1 86 ? 0.702 2.334 3.150 1.00 81.62 86 ALA A CA 1
ATOM 636 C C . ALA A 1 86 ? 1.101 1.100 3.973 1.00 81.62 86 ALA A C 1
ATOM 638 O O . ALA A 1 86 ? 0.556 0.852 5.051 1.00 81.62 86 ALA A O 1
ATOM 639 N N . ALA A 1 87 ? 2.085 0.342 3.483 1.00 73.31 87 ALA A N 1
ATOM 640 C CA . ALA A 1 87 ? 2.675 -0.732 4.270 1.00 73.31 87 ALA A CA 1
ATOM 641 C C . ALA A 1 87 ? 3.254 -0.158 5.579 1.00 73.31 87 ALA A C 1
ATOM 643 O O . ALA A 1 87 ? 3.925 0.883 5.533 1.00 73.31 87 ALA A O 1
ATOM 644 N N . PRO A 1 88 ? 3.035 -0.814 6.734 1.00 67.19 88 PRO A N 1
ATOM 645 C CA . PRO A 1 88 ? 3.616 -0.373 7.991 1.00 67.19 88 PRO A CA 1
ATOM 646 C C . PRO A 1 88 ? 5.137 -0.426 7.861 1.00 67.19 88 PRO A C 1
ATOM 648 O O . PRO A 1 88 ? 5.737 -1.497 7.791 1.00 67.19 88 PRO A O 1
ATOM 651 N N . THR A 1 89 ? 5.761 0.746 7.776 1.00 62.31 89 THR A N 1
ATOM 652 C CA . THR A 1 89 ? 7.206 0.865 7.606 1.00 62.31 89 THR A CA 1
ATOM 653 C C . THR A 1 89 ? 7.750 1.683 8.762 1.00 62.31 89 THR A C 1
ATOM 655 O O . THR A 1 89 ? 7.391 2.8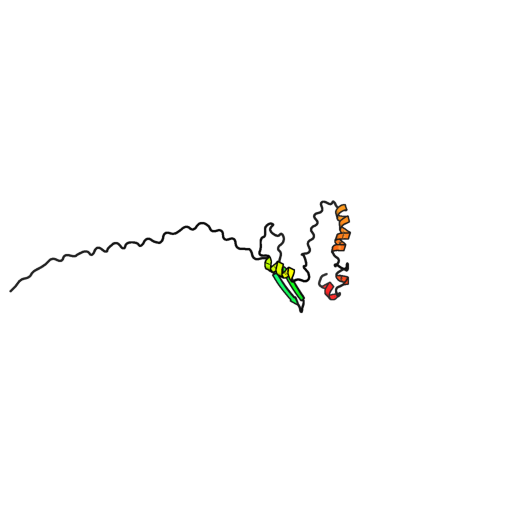43 8.934 1.00 62.31 89 THR A O 1
ATOM 658 N N . VAL A 1 90 ? 8.626 1.077 9.559 1.00 57.94 90 VAL A N 1
ATOM 659 C CA . VAL A 1 90 ? 9.365 1.764 10.619 1.00 57.94 90 VAL A CA 1
ATOM 660 C C . VAL A 1 90 ? 10.785 1.969 10.102 1.00 57.94 90 VAL A C 1
ATOM 662 O O . VAL A 1 90 ? 11.637 1.096 10.242 1.00 57.94 90 VAL A O 1
ATOM 665 N N . GLN A 1 91 ? 11.035 3.097 9.434 1.00 56.09 91 GLN A N 1
ATOM 666 C CA . GLN A 1 91 ? 12.402 3.536 9.147 1.00 56.09 91 GLN A CA 1
ATOM 667 C C . GLN A 1 91 ? 12.869 4.401 10.315 1.00 56.09 91 GLN A C 1
ATOM 669 O O . GLN A 1 91 ? 12.495 5.564 10.429 1.00 56.09 91 GLN A O 1
ATOM 674 N N . VAL A 1 92 ? 13.652 3.807 11.214 1.00 56.88 92 VAL A N 1
ATOM 675 C CA . VAL A 1 92 ? 14.375 4.549 12.252 1.00 56.88 92 VAL A CA 1
ATOM 676 C C . VAL A 1 92 ? 15.801 4.704 11.758 1.00 56.88 92 VAL A C 1
ATOM 678 O O . VAL A 1 92 ? 16.648 3.855 12.026 1.00 56.88 92 VAL A O 1
ATOM 681 N N . ASP A 1 93 ? 16.042 5.770 11.004 1.00 52.91 93 ASP A N 1
ATOM 682 C CA . ASP A 1 93 ? 17.398 6.239 10.748 1.00 52.91 93 ASP A CA 1
ATOM 683 C C . ASP A 1 93 ? 17.701 7.293 11.812 1.00 52.91 93 ASP A C 1
ATOM 685 O O . ASP A 1 93 ? 17.253 8.438 11.746 1.00 52.91 93 ASP A O 1
ATOM 689 N N . ALA A 1 94 ? 18.307 6.845 12.906 1.00 58.56 94 ALA A N 1
ATOM 690 C CA . ALA A 1 94 ? 18.610 7.700 14.035 1.00 58.56 94 ALA A CA 1
ATOM 691 C C . ALA A 1 94 ? 20.066 7.475 14.431 1.00 58.56 94 ALA A C 1
ATOM 693 O O . ALA A 1 94 ? 20.368 6.561 15.205 1.00 58.56 94 ALA A O 1
ATOM 694 N N . ASP A 1 95 ? 20.937 8.382 13.983 1.00 60.12 95 ASP A N 1
ATOM 695 C CA . ASP A 1 95 ? 22.274 8.638 14.541 1.00 60.12 95 ASP A CA 1
ATOM 696 C C . ASP A 1 95 ? 22.177 9.225 15.971 1.00 60.12 95 ASP A C 1
ATOM 698 O O . ASP A 1 95 ? 22.887 10.147 16.368 1.00 60.12 95 ASP A O 1
ATOM 702 N N . MET A 1 96 ? 21.238 8.719 16.774 1.00 61.19 96 MET A N 1
ATOM 703 C CA . MET A 1 96 ? 20.990 9.117 18.151 1.00 61.19 96 MET A CA 1
ATOM 704 C C . MET A 1 96 ? 21.405 7.978 19.078 1.00 61.19 96 MET A C 1
ATOM 706 O O . MET A 1 96 ? 20.887 6.859 19.005 1.00 61.19 96 MET A O 1
ATOM 710 N N . GLY A 1 97 ? 22.326 8.279 19.997 1.00 72.06 97 GLY A N 1
ATOM 711 C CA . GLY A 1 97 ? 22.673 7.396 21.112 1.00 72.06 97 GLY A CA 1
ATOM 712 C C . GLY A 1 97 ? 21.457 7.048 21.990 1.00 72.06 97 GLY A C 1
ATOM 713 O O . GLY A 1 97 ? 20.367 7.588 21.813 1.00 72.06 97 GLY A O 1
ATOM 714 N N . PHE A 1 98 ? 21.637 6.151 22.967 1.00 76.00 98 PHE A N 1
ATOM 715 C CA . PHE A 1 98 ? 20.563 5.586 23.809 1.00 76.00 98 PHE A CA 1
ATOM 716 C C . PHE A 1 98 ? 19.519 6.610 24.310 1.00 76.00 98 PHE A C 1
ATOM 718 O O . PHE A 1 98 ? 18.319 6.386 24.163 1.00 76.00 98 PHE A O 1
ATOM 725 N N . PHE A 1 99 ? 19.956 7.764 24.825 1.00 80.19 99 PHE A N 1
ATOM 726 C CA . PHE A 1 99 ? 19.055 8.814 25.320 1.00 80.19 99 PHE A CA 1
ATOM 727 C C . PHE A 1 99 ? 18.221 9.486 24.224 1.00 80.19 99 PHE A C 1
ATOM 729 O O . PHE A 1 99 ? 17.060 9.810 24.458 1.00 80.19 99 PHE A O 1
ATOM 736 N N . GLY A 1 100 ? 18.774 9.653 23.021 1.00 80.00 100 GLY A N 1
ATOM 737 C CA . GLY A 1 100 ? 18.034 10.192 21.880 1.00 80.00 100 GLY A CA 1
ATOM 738 C C . GLY A 1 100 ? 16.963 9.227 21.362 1.00 80.00 100 GLY A C 1
ATOM 739 O O . GLY A 1 100 ? 15.942 9.653 20.844 1.00 80.00 100 GLY A O 1
ATOM 740 N N . LYS A 1 101 ? 17.122 7.917 21.577 1.00 78.12 101 LYS A N 1
ATOM 741 C CA . LYS A 1 101 ? 16.054 6.946 21.284 1.00 78.12 101 LYS A CA 1
ATOM 742 C C . LYS A 1 101 ? 14.912 7.026 22.301 1.00 78.12 101 LYS A C 1
ATOM 744 O O . LYS A 1 101 ? 13.753 6.856 21.931 1.00 78.12 101 LYS A O 1
ATOM 749 N N . LEU A 1 102 ? 15.215 7.328 23.567 1.00 85.38 102 LEU A N 1
ATOM 750 C CA . LEU A 1 102 ? 14.205 7.438 24.625 1.00 85.38 102 LEU A CA 1
ATOM 751 C C . LEU A 1 102 ? 13.252 8.625 24.407 1.00 85.38 102 LEU A C 1
ATOM 753 O O . LEU A 1 102 ? 12.083 8.547 24.777 1.00 85.38 102 LEU A O 1
ATOM 757 N N . THR A 1 103 ? 13.705 9.697 23.752 1.00 85.44 103 THR A N 1
ATOM 758 C CA . THR A 1 103 ? 12.840 10.837 23.404 1.00 85.44 103 THR A CA 1
ATOM 759 C C . THR A 1 103 ? 11.841 10.516 22.288 1.00 85.44 103 THR A C 1
ATOM 761 O O . THR A 1 103 ? 10.828 11.202 22.170 1.00 85.44 103 THR A O 1
ATOM 764 N N . LEU A 1 104 ? 12.067 9.454 21.504 1.00 82.88 104 LEU A N 1
ATOM 765 C CA . LEU A 1 104 ? 11.149 9.005 20.450 1.00 82.88 104 LEU A CA 1
ATOM 766 C C . LEU A 1 104 ? 10.023 8.098 20.971 1.00 82.88 104 LEU A C 1
ATOM 768 O O . LEU A 1 104 ? 9.012 7.944 20.286 1.00 82.88 104 LEU A O 1
ATOM 772 N N . LEU A 1 105 ? 10.151 7.527 22.176 1.00 85.12 105 LEU A N 1
ATOM 773 C CA . LEU A 1 105 ? 9.161 6.604 22.754 1.00 85.12 105 LEU A CA 1
ATOM 774 C C . LEU A 1 105 ? 7.726 7.167 22.781 1.00 85.12 105 LEU A C 1
ATOM 776 O O . LEU A 1 105 ? 6.811 6.460 22.357 1.00 85.12 105 LEU A O 1
ATOM 780 N N . PRO A 1 106 ? 7.489 8.413 23.243 1.00 84.75 106 PRO A N 1
ATOM 781 C CA . PRO A 1 106 ? 6.139 8.975 23.290 1.00 84.75 106 PRO A CA 1
ATOM 782 C C . PRO A 1 106 ? 5.511 9.103 21.899 1.00 84.75 106 PRO A C 1
ATOM 784 O O . PRO A 1 106 ? 4.339 8.775 21.710 1.00 84.75 106 PRO A O 1
ATOM 787 N N . SER A 1 107 ? 6.300 9.537 20.914 1.00 83.06 107 SER A N 1
ATOM 788 C CA . SER A 1 107 ? 5.867 9.677 19.522 1.00 83.06 107 SER A CA 1
ATOM 789 C C . SER A 1 107 ? 5.575 8.319 18.889 1.00 83.06 107 SER A C 1
ATOM 791 O O . SER A 1 107 ? 4.556 8.170 18.219 1.00 83.06 107 SER A O 1
ATOM 793 N N . ALA A 1 108 ? 6.413 7.314 19.160 1.00 81.69 108 ALA A N 1
ATOM 794 C CA . ALA A 1 108 ? 6.205 5.946 18.698 1.00 81.69 108 ALA A CA 1
ATOM 795 C C . ALA A 1 108 ? 4.917 5.341 19.280 1.00 81.69 108 ALA A C 1
ATOM 797 O O . ALA A 1 108 ? 4.096 4.819 18.531 1.00 81.69 108 ALA A O 1
ATOM 798 N N . MET A 1 109 ? 4.679 5.486 20.589 1.00 83.56 109 MET A N 1
ATOM 799 C CA . MET A 1 109 ? 3.429 5.033 21.215 1.00 83.56 109 MET A CA 1
ATOM 800 C C . MET A 1 109 ? 2.199 5.757 20.657 1.00 83.56 109 MET A C 1
ATOM 802 O O . MET A 1 109 ? 1.139 5.153 20.517 1.00 83.56 109 MET A O 1
ATOM 806 N N . LYS A 1 110 ? 2.319 7.047 20.322 1.00 81.69 110 LYS A N 1
ATOM 807 C CA . LYS A 1 110 ? 1.222 7.805 19.710 1.00 81.69 110 LYS A CA 1
ATOM 808 C C . LYS A 1 110 ? 0.939 7.353 18.276 1.00 81.69 110 LYS A C 1
ATOM 810 O O . LYS A 1 110 ? -0.224 7.298 17.898 1.00 81.69 110 LYS A O 1
ATOM 815 N N . ALA A 1 111 ? 1.967 6.992 17.510 1.00 81.62 111 ALA A N 1
ATOM 816 C CA . ALA A 1 111 ? 1.827 6.500 16.138 1.00 81.62 111 ALA A CA 1
ATOM 817 C C . ALA A 1 111 ? 1.123 5.132 16.041 1.00 81.62 111 ALA A C 1
ATOM 819 O O . ALA A 1 111 ? 0.619 4.785 14.980 1.00 81.62 111 ALA A O 1
ATOM 820 N N . MET A 1 112 ? 1.065 4.364 17.135 1.00 80.31 112 MET A N 1
ATOM 821 C CA . MET A 1 112 ? 0.322 3.096 17.202 1.00 80.31 112 MET A CA 1
ATOM 822 C C . MET A 1 112 ? -1.192 3.277 17.393 1.00 80.31 112 MET A C 1
ATOM 824 O O . MET A 1 112 ? -1.936 2.299 17.341 1.00 80.31 112 MET A O 1
ATOM 828 N N . LYS A 1 113 ? -1.650 4.502 17.667 1.00 85.19 113 LYS A N 1
ATOM 829 C CA . LYS A 1 113 ? -3.066 4.820 17.867 1.00 85.19 113 LYS A CA 1
ATOM 830 C C . LYS A 1 113 ? -3.732 5.136 16.530 1.00 85.19 113 LYS A C 1
ATOM 832 O O . LYS A 1 113 ? -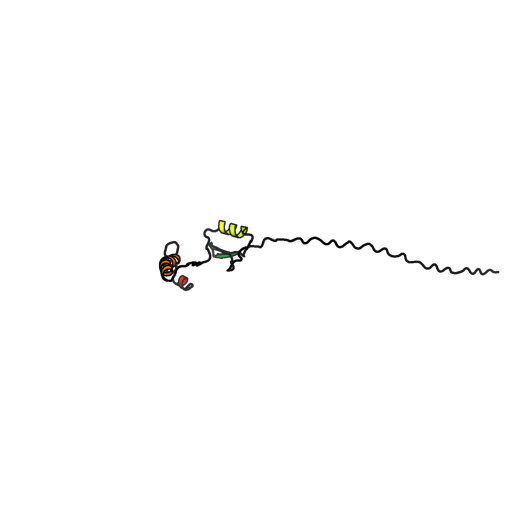3.071 5.567 15.588 1.00 85.19 113 LYS A O 1
ATOM 837 N N . ASN A 1 114 ? -5.046 4.947 16.467 1.00 84.94 114 ASN A N 1
ATOM 838 C CA . ASN A 1 114 ? -5.842 5.339 15.307 1.00 84.94 114 ASN A CA 1
ATOM 839 C C . ASN A 1 114 ? -5.854 6.869 15.136 1.00 84.94 114 ASN A C 1
ATOM 841 O O . ASN A 1 114 ? -5.430 7.607 16.027 1.00 84.94 114 ASN A O 1
ATOM 845 N N . GLU A 1 115 ? -6.363 7.354 14.000 1.00 81.31 115 GLU A N 1
ATOM 846 C CA . GLU A 1 115 ? -6.423 8.792 13.676 1.00 81.31 115 GLU A CA 1
ATOM 847 C C . GLU A 1 115 ? -7.154 9.623 14.750 1.00 81.31 115 GLU A C 1
ATOM 849 O O . GLU A 1 115 ? -6.797 10.766 15.023 1.00 81.31 115 GLU A O 1
ATOM 854 N N . ASP A 1 116 ? -8.132 9.014 15.420 1.00 85.25 116 ASP A N 1
ATOM 855 C CA . ASP A 1 116 ? -8.901 9.584 16.529 1.00 85.25 116 ASP A CA 1
ATOM 856 C C . ASP A 1 116 ? -8.219 9.439 17.909 1.00 85.25 116 ASP A C 1
ATOM 858 O O . ASP A 1 116 ? -8.771 9.846 18.932 1.00 85.25 116 ASP A O 1
ATOM 862 N N . GLY A 1 117 ? -7.016 8.864 17.961 1.00 85.88 117 GLY A N 1
ATOM 863 C CA . GLY A 1 117 ? -6.223 8.663 19.173 1.00 85.88 117 GLY A CA 1
ATOM 864 C C . GLY A 1 117 ? -6.645 7.475 20.042 1.00 85.88 117 GLY A C 1
ATOM 865 O O . GLY A 1 117 ? -6.050 7.281 21.108 1.00 85.88 117 GLY A O 1
ATOM 866 N N . ARG A 1 118 ? -7.635 6.680 19.620 1.00 91.00 118 ARG A N 1
ATOM 867 C CA . ARG A 1 118 ? -8.056 5.458 20.324 1.00 91.00 118 ARG A CA 1
ATOM 868 C C . ARG A 1 118 ? -7.226 4.254 19.899 1.00 91.00 118 ARG A C 1
ATOM 870 O O . ARG A 1 118 ? -6.651 4.229 18.809 1.00 91.00 118 ARG A O 1
ATOM 877 N N . GLU A 1 119 ? -7.158 3.244 20.754 1.00 90.00 119 GLU A N 1
ATOM 878 C CA . GLU A 1 119 ? -6.507 1.980 20.424 1.00 90.00 119 GLU A CA 1
ATOM 879 C C . GLU A 1 119 ? -7.497 0.995 19.798 1.00 90.00 119 GLU A C 1
ATOM 881 O O . GLU A 1 119 ? -8.712 1.117 19.951 1.00 90.00 119 GLU A O 1
ATOM 886 N N . LEU A 1 120 ? -6.981 -0.027 19.108 1.00 87.44 120 LEU A N 1
ATOM 887 C CA . LEU A 1 120 ? -7.822 -1.043 18.463 1.00 87.44 120 LEU A CA 1
ATOM 888 C C . LEU A 1 120 ? -8.768 -1.742 19.455 1.00 87.44 120 LEU A C 1
ATOM 890 O O . LEU A 1 120 ? -9.920 -2.009 19.122 1.00 87.44 120 LEU A O 1
ATOM 894 N N . ARG A 1 121 ? -8.296 -1.991 20.684 1.00 89.69 121 ARG A N 1
ATOM 895 C CA . ARG A 1 121 ? -9.095 -2.588 21.767 1.00 89.69 121 ARG A CA 1
ATOM 896 C C . ARG A 1 121 ? -10.259 -1.713 22.230 1.00 89.69 121 ARG A C 1
ATOM 898 O O . ARG A 1 121 ? -11.217 -2.241 22.778 1.00 89.69 121 ARG A O 1
ATOM 905 N N . ASP A 1 122 ? -10.179 -0.402 22.008 1.00 91.62 122 ASP A N 1
ATOM 906 C CA . ASP A 1 122 ? -11.219 0.545 22.416 1.00 91.62 122 ASP A CA 1
ATOM 907 C C . ASP A 1 122 ? -12.344 0.643 21.374 1.00 91.62 122 ASP A C 1
ATOM 909 O O . ASP A 1 122 ? -13.432 1.128 21.684 1.00 91.62 122 ASP A O 1
ATOM 913 N N . ILE A 1 123 ? -12.080 0.232 20.126 1.00 90.69 123 ILE A N 1
ATOM 914 C CA . ILE A 1 123 ? -13.007 0.398 18.996 1.00 90.69 123 ILE A CA 1
ATOM 915 C C . ILE A 1 123 ? -13.574 -0.916 18.454 1.00 90.69 123 ILE A C 1
ATOM 917 O O . ILE A 1 123 ? -14.645 -0.904 17.849 1.00 90.69 123 ILE A O 1
ATOM 921 N N . LEU A 1 124 ? -12.876 -2.039 18.634 1.00 89.94 124 LEU A N 1
ATOM 922 C CA . LEU A 1 124 ? -13.320 -3.336 18.130 1.00 89.94 124 LEU A CA 1
ATOM 923 C C . LEU A 1 124 ? -14.081 -4.124 19.207 1.00 89.94 124 LEU A C 1
ATOM 925 O O . LEU A 1 124 ? -13.687 -4.104 20.373 1.00 89.94 124 LEU A O 1
ATOM 929 N N . PRO A 1 125 ? -15.123 -4.889 18.826 1.00 94.38 125 PRO A N 1
ATOM 930 C CA . PRO A 1 125 ? -15.700 -5.913 19.691 1.00 94.38 125 PRO A CA 1
ATOM 931 C C . PRO A 1 125 ? -14.631 -6.884 20.213 1.00 94.38 125 PRO A C 1
ATOM 933 O O . PRO A 1 125 ? -13.691 -7.232 19.493 1.00 94.38 125 PRO A O 1
ATOM 936 N N . ALA A 1 126 ? -14.778 -7.341 21.458 1.00 91.62 126 ALA A N 1
ATOM 937 C CA . ALA A 1 126 ? -13.756 -8.137 22.142 1.00 91.62 126 ALA A CA 1
ATOM 938 C C . ALA A 1 126 ? -13.418 -9.453 21.415 1.00 91.62 126 ALA A C 1
ATOM 940 O O . ALA A 1 126 ? -12.252 -9.836 21.329 1.00 91.62 126 ALA A O 1
ATOM 941 N N . ASP A 1 127 ? -14.422 -10.120 20.845 1.00 92.19 127 ASP A N 1
ATOM 942 C CA . ASP A 1 127 ? -14.265 -11.349 20.062 1.00 92.19 127 ASP A CA 1
ATOM 943 C C . ASP A 1 127 ? -13.497 -11.122 18.751 1.00 92.19 127 ASP A C 1
ATOM 945 O O . ASP A 1 127 ? -12.787 -12.011 18.276 1.00 92.19 127 ASP A O 1
ATOM 949 N N . LEU A 1 128 ? -13.617 -9.926 18.168 1.00 90.62 128 LEU A N 1
ATOM 950 C CA . LEU A 1 128 ? -12.891 -9.543 16.964 1.00 90.62 128 LEU A CA 1
ATOM 951 C C . LEU A 1 128 ? -11.445 -9.158 17.286 1.00 90.62 128 LEU A C 1
ATOM 953 O O . LEU A 1 128 ? -10.537 -9.597 16.579 1.00 90.62 128 LEU A O 1
ATOM 957 N N . TYR A 1 129 ? -11.226 -8.393 18.360 1.00 89.75 129 TYR A N 1
ATOM 958 C CA . TYR A 1 129 ? -9.887 -8.017 18.822 1.00 89.75 129 TYR A CA 1
ATOM 959 C C . TYR A 1 129 ? -9.032 -9.249 19.155 1.00 89.75 129 TYR A C 1
ATOM 961 O O . TYR A 1 129 ? -7.874 -9.317 18.750 1.00 89.75 129 TYR A O 1
ATOM 969 N N . ALA A 1 130 ? -9.629 -10.273 19.775 1.00 91.00 130 ALA A N 1
ATOM 970 C CA . ALA A 1 130 ? -8.955 -11.530 20.110 1.00 91.00 130 ALA A CA 1
ATOM 971 C C . ALA A 1 130 ? -8.397 -12.306 18.896 1.00 91.00 130 ALA A C 1
ATOM 973 O O . ALA A 1 130 ? -7.586 -13.208 19.068 1.00 91.00 130 ALA A O 1
ATOM 974 N N . ARG A 1 131 ? -8.809 -11.985 17.659 1.00 88.81 131 ARG A N 1
ATOM 975 C CA . ARG A 1 131 ? -8.250 -12.615 16.444 1.00 88.81 131 ARG A CA 1
ATOM 976 C C . ARG A 1 131 ? -6.905 -12.021 16.017 1.00 88.81 131 ARG A C 1
ATOM 978 O O . ARG A 1 131 ? -6.263 -12.582 15.135 1.00 88.81 131 ARG A O 1
ATOM 985 N N . TRP A 1 132 ? -6.532 -10.873 16.580 1.00 72.56 132 TRP A N 1
ATOM 986 C CA . TRP A 1 132 ? -5.361 -10.078 16.197 1.00 72.56 132 TRP A CA 1
ATOM 987 C C . TRP A 1 132 ? -4.335 -9.944 17.337 1.00 72.56 132 TRP A C 1
ATOM 989 O O . TRP A 1 132 ? -3.343 -9.238 17.161 1.00 72.56 132 TRP A O 1
ATOM 999 N N . SER A 1 133 ? -4.584 -10.573 18.495 1.00 58.88 133 SER A N 1
ATOM 1000 C CA . SER A 1 133 ? -3.730 -10.548 19.694 1.00 58.88 133 SER A CA 1
ATOM 1001 C C . SER A 1 133 ? -2.830 -11.769 19.807 1.00 58.88 133 SER A C 1
ATOM 1003 O O . SER A 1 133 ? -3.379 -12.882 19.641 1.00 58.88 133 SER A O 1
#

pLDDT: mean 77.36, std 15.27, range [39.44, 96.88]

Sequence (133 aa):
MGLMLVSLLATAGEAVPPKLATPAPAVVDLEAMVVRGVQPGPGLWKVSKGDHVLWILGTLSPLPKRLQWQSTEVETIIGQSQQVLAAPTVQVDADMGFFGKLTLLPSAMKAMKNEDGRELRDILPADLYARWS

Radius of gyration: 41.66 Å; chains: 1; bounding box: 47×73×130 Å

Organism: Xanthomonas euvesicatoria pv. vesicatoria (strain 85-10) (NCBI:txid316273)

Secondary structure (DSSP, 8-state):
---------------PPP--PPPPPPP---------PPPPPPPEEEEEETTEEEEEE---SSPPTT-----HHHHHHHHH-S--PPP----------HHHHHTTHHHHHHHTS-TTS--HHHHS-HHHHTT--

Foldseek 3Di:
DDDDDDDDDDPDDPDDPPDPDDDDPDDDDDDDDDDDDAAAAADWDWDDDVPDIDIDGDDDPPDDPDDGHDCPVVVVVVVVDPDDDDDDDDDPPDPDPPVVVVVCVVVVVQVCADPVSHHPCVPDDPVVVVVVD